Protein AF-A0A842MJJ2-F1 (afdb_monomer_lite)

Foldseek 3Di:
DFADEAADLLLLLLVLVCVVDPLSVVLQVVQAVDKDFLVVQCVVRNPVSNVSQVSCVVVVQWDWDWDQDPVRDITIIIHGPDDYYDYDYDDDPVLNVLSCVNNVDDPVVLVVVLVVVLVVADQVFDFLVVVCVVVVRDPSNSSSSQSNDPQWDDDDRTIHGDD

Structure (mmCIF, N/CA/C/O backbone):
data_AF-A0A842MJJ2-F1
#
_entry.id   AF-A0A842MJJ2-F1
#
loop_
_atom_site.group_PDB
_atom_site.id
_atom_site.type_symbol
_atom_site.label_atom_id
_atom_site.label_alt_id
_atom_site.label_comp_id
_atom_site.label_asym_id
_atom_site.label_entity_id
_atom_site.label_seq_id
_atom_site.pdbx_PDB_ins_code
_atom_site.Cartn_x
_atom_site.Cartn_y
_atom_site.Cartn_z
_atom_site.occupancy
_atom_site.B_iso_or_equiv
_atom_site.auth_seq_id
_atom_site.auth_comp_id
_atom_site.auth_asym_id
_atom_site.auth_atom_id
_atom_site.pdbx_PDB_model_num
ATOM 1 N N . MET A 1 1 ? 20.102 -14.548 1.382 1.00 71.56 1 MET A N 1
ATOM 2 C CA . MET A 1 1 ? 18.650 -14.271 1.407 1.00 71.56 1 MET A CA 1
ATOM 3 C C . MET A 1 1 ? 18.453 -12.933 2.096 1.00 71.56 1 MET A C 1
ATOM 5 O O . MET A 1 1 ? 18.874 -12.799 3.238 1.00 71.56 1 MET A O 1
ATOM 9 N N . GLN A 1 2 ? 17.925 -11.936 1.391 1.00 84.69 2 GLN A N 1
ATOM 10 C CA . GLN A 1 2 ? 17.601 -10.624 1.952 1.00 84.69 2 GLN A CA 1
ATOM 11 C C . GLN A 1 2 ? 16.098 -10.598 2.209 1.00 84.69 2 GLN A C 1
ATOM 13 O O . GLN A 1 2 ? 15.302 -10.695 1.275 1.00 84.69 2 GLN A O 1
ATOM 18 N N . ALA A 1 3 ? 15.718 -10.531 3.485 1.00 91.31 3 ALA A N 1
ATOM 19 C CA . ALA A 1 3 ? 14.329 -10.649 3.898 1.00 91.31 3 ALA A CA 1
ATOM 20 C C . ALA A 1 3 ? 13.772 -9.308 4.372 1.00 91.31 3 ALA A C 1
ATOM 22 O O . ALA A 1 3 ? 14.368 -8.642 5.220 1.00 91.31 3 ALA A O 1
ATOM 23 N N . LYS A 1 4 ? 12.592 -8.948 3.871 1.00 92.50 4 LYS A N 1
ATOM 24 C CA . LYS A 1 4 ? 11.818 -7.845 4.425 1.00 92.50 4 LYS A CA 1
ATOM 25 C C . LYS A 1 4 ? 11.136 -8.307 5.706 1.00 92.50 4 LYS A C 1
ATOM 27 O O . LYS A 1 4 ? 10.340 -9.246 5.677 1.00 92.50 4 LYS A O 1
ATOM 32 N N . LEU A 1 5 ? 11.454 -7.653 6.819 1.00 93.56 5 LEU A N 1
ATOM 33 C CA . LEU A 1 5 ? 10.872 -7.967 8.119 1.00 93.56 5 LEU A CA 1
ATOM 34 C C . LEU A 1 5 ? 9.484 -7.329 8.253 1.00 93.56 5 LEU A C 1
ATOM 36 O O . LEU A 1 5 ? 9.337 -6.122 8.061 1.00 93.56 5 LEU A O 1
ATOM 40 N N . ILE A 1 6 ? 8.486 -8.138 8.600 1.00 94.62 6 ILE A N 1
ATOM 41 C CA . ILE A 1 6 ? 7.110 -7.719 8.864 1.00 94.62 6 ILE A CA 1
ATOM 42 C C . ILE A 1 6 ? 6.774 -8.076 10.310 1.00 94.62 6 ILE A C 1
ATOM 44 O O . ILE A 1 6 ? 6.580 -9.247 10.635 1.00 94.62 6 ILE A O 1
ATOM 48 N N . ASN A 1 7 ? 6.706 -7.053 11.163 1.00 95.06 7 ASN A N 1
ATOM 49 C CA . ASN A 1 7 ? 6.418 -7.206 12.596 1.00 95.06 7 ASN A CA 1
ATOM 50 C C . ASN A 1 7 ? 5.096 -6.550 13.021 1.00 95.06 7 ASN A C 1
ATOM 52 O O . ASN A 1 7 ? 4.626 -6.770 14.135 1.00 95.06 7 ASN A O 1
ATOM 56 N N . ASP A 1 8 ? 4.493 -5.731 12.159 1.00 94.56 8 ASP A N 1
ATOM 57 C CA . ASP A 1 8 ? 3.210 -5.083 12.415 1.00 94.56 8 ASP A CA 1
ATOM 58 C C . ASP A 1 8 ? 2.120 -5.816 11.635 1.00 94.56 8 ASP A C 1
ATOM 60 O O . ASP A 1 8 ? 2.165 -5.897 10.408 1.00 94.56 8 ASP A O 1
ATOM 64 N N . ILE A 1 9 ? 1.105 -6.325 12.339 1.00 96.00 9 ILE A N 1
ATOM 65 C CA . ILE A 1 9 ? 0.003 -7.062 11.712 1.00 96.00 9 ILE A CA 1
ATOM 66 C C . ILE A 1 9 ? -0.706 -6.248 10.619 1.00 96.00 9 ILE A C 1
ATOM 68 O O . ILE A 1 9 ? -1.192 -6.800 9.635 1.00 96.00 9 ILE A O 1
ATOM 72 N N . THR A 1 10 ? -0.719 -4.920 10.744 1.00 96.94 10 THR A N 1
ATOM 73 C CA . THR A 1 10 ? -1.371 -4.033 9.777 1.00 96.94 10 THR A CA 1
ATOM 74 C C . THR A 1 10 ? -0.625 -3.945 8.444 1.00 96.94 10 THR A C 1
ATOM 76 O O . THR A 1 10 ? -1.205 -3.491 7.460 1.00 96.94 10 THR A O 1
ATOM 79 N N . ASP A 1 11 ? 0.625 -4.416 8.358 1.00 95.50 11 ASP A N 1
ATOM 80 C CA . ASP A 1 11 ? 1.356 -4.530 7.087 1.00 95.50 11 ASP A CA 1
ATOM 81 C C . ASP A 1 11 ? 0.741 -5.562 6.137 1.00 95.50 11 ASP A C 1
ATOM 83 O O . ASP A 1 11 ? 0.901 -5.451 4.921 1.00 95.50 11 ASP A O 1
ATOM 87 N N . LEU A 1 12 ? -0.056 -6.503 6.656 1.00 95.12 12 LEU A N 1
ATOM 88 C CA . LEU A 1 12 ? -0.845 -7.402 5.812 1.00 95.12 12 LEU A CA 1
ATOM 89 C C . LEU A 1 12 ? -1.804 -6.634 4.884 1.00 95.12 12 LEU A C 1
ATOM 91 O O . LEU A 1 12 ? -2.149 -7.133 3.813 1.00 95.12 12 LEU A O 1
ATOM 95 N N . ALA A 1 13 ? -2.196 -5.405 5.246 1.00 95.75 13 ALA A N 1
ATOM 96 C CA . ALA A 1 13 ? -3.050 -4.554 4.422 1.00 95.75 13 ALA A CA 1
ATOM 97 C C . ALA A 1 13 ? -2.407 -4.214 3.076 1.00 95.75 13 ALA A C 1
ATOM 99 O O . ALA A 1 13 ? -3.004 -4.481 2.034 1.00 95.75 13 ALA A O 1
ATOM 100 N N . TRP A 1 14 ? -1.183 -3.684 3.075 1.00 93.56 14 TRP A N 1
ATOM 101 C CA . TRP A 1 14 ? -0.494 -3.380 1.823 1.00 93.56 14 TRP A CA 1
ATOM 102 C C . TRP A 1 14 ? 0.051 -4.654 1.165 1.00 93.56 14 TRP A C 1
ATOM 104 O O . TRP A 1 14 ? 0.028 -4.749 -0.060 1.00 93.56 14 TRP A O 1
ATOM 114 N N . LEU A 1 15 ? 0.470 -5.659 1.948 1.00 94.56 15 LEU A N 1
ATOM 115 C CA . LEU A 1 15 ? 0.998 -6.917 1.412 1.00 94.56 15 LEU A CA 1
ATOM 116 C C . LEU A 1 15 ? -0.060 -7.668 0.595 1.00 94.56 15 LEU A C 1
ATOM 118 O O . LEU A 1 15 ? 0.236 -8.150 -0.494 1.00 94.56 15 LEU A O 1
ATOM 122 N N . SER A 1 16 ? -1.311 -7.698 1.066 1.00 92.62 16 SER A N 1
ATOM 123 C CA . SER A 1 16 ? -2.421 -8.292 0.309 1.00 92.62 16 SER A CA 1
ATOM 124 C C . SER A 1 16 ? -2.635 -7.611 -1.047 1.00 92.62 16 SER A C 1
ATOM 126 O O . SER A 1 16 ? -2.907 -8.277 -2.040 1.00 92.62 16 SER A O 1
ATOM 128 N N . LYS A 1 17 ? -2.447 -6.287 -1.111 1.00 92.12 17 LYS A N 1
ATOM 129 C CA . LYS A 1 17 ? -2.591 -5.480 -2.329 1.00 92.12 17 LYS A CA 1
ATOM 130 C C . LYS A 1 17 ? -1.374 -5.541 -3.244 1.00 92.12 17 LYS A C 1
ATOM 132 O O . LYS A 1 17 ? -1.491 -5.152 -4.402 1.00 92.12 17 LYS A O 1
ATOM 137 N N . ALA A 1 18 ? -0.220 -5.984 -2.752 1.00 93.00 18 ALA A N 1
ATOM 138 C CA . ALA A 1 18 ? 0.998 -6.102 -3.546 1.00 93.00 18 ALA A CA 1
ATOM 139 C C . ALA A 1 18 ? 0.893 -7.199 -4.615 1.00 93.00 18 ALA A C 1
ATOM 141 O O . ALA A 1 18 ? 1.565 -7.108 -5.634 1.00 93.00 18 ALA A O 1
ATOM 142 N N . PHE A 1 19 ? 0.034 -8.203 -4.402 1.00 92.19 19 PHE A N 1
ATOM 143 C CA . PHE A 1 19 ? -0.011 -9.419 -5.219 1.00 92.19 19 PHE A CA 1
ATOM 144 C C . PHE A 1 19 ? -1.435 -9.870 -5.591 1.00 92.19 19 PHE A C 1
ATOM 146 O O . PHE A 1 19 ? -1.635 -11.025 -5.964 1.00 92.19 19 PHE A O 1
ATOM 153 N N . ASP A 1 20 ? -2.433 -8.986 -5.492 1.00 92.25 20 ASP A N 1
ATOM 154 C CA . ASP A 1 20 ? -3.845 -9.325 -5.736 1.00 92.25 20 ASP A CA 1
ATOM 155 C C . ASP A 1 20 ? -4.223 -9.447 -7.222 1.00 92.25 20 ASP A C 1
ATOM 157 O O . ASP A 1 20 ? -5.212 -10.106 -7.541 1.00 92.25 20 ASP A O 1
ATOM 161 N N . THR A 1 21 ? -3.437 -8.879 -8.142 1.00 95.44 21 THR A N 1
ATOM 162 C CA . THR A 1 21 ? -3.648 -9.017 -9.592 1.00 95.44 21 THR A CA 1
ATOM 163 C C . THR A 1 21 ? -2.534 -9.823 -10.252 1.00 95.44 21 THR A C 1
ATOM 165 O O . THR A 1 21 ? -1.438 -9.994 -9.714 1.00 95.44 21 THR A O 1
ATOM 168 N N . GLU A 1 22 ? -2.824 -10.403 -11.416 1.00 97.44 22 GLU A N 1
ATOM 169 C CA . GLU A 1 22 ? -1.809 -11.092 -12.223 1.00 97.44 22 GLU A CA 1
ATOM 170 C C . GLU A 1 22 ? -0.726 -10.123 -12.712 1.00 97.44 22 GLU A C 1
ATOM 172 O O . GLU A 1 22 ? 0.459 -10.422 -12.580 1.00 97.44 22 GLU A O 1
ATOM 177 N N . VAL A 1 23 ? -1.120 -8.924 -13.160 1.00 97.88 23 VAL A N 1
ATOM 178 C CA . VAL A 1 23 ? -0.188 -7.865 -13.571 1.00 97.88 23 VAL A CA 1
ATOM 179 C C . VAL A 1 23 ? 0.810 -7.557 -12.461 1.00 97.88 23 VAL A C 1
ATOM 181 O O . VAL A 1 23 ? 2.010 -7.565 -12.708 1.00 97.88 23 VAL A O 1
ATOM 184 N N . LYS A 1 24 ? 0.351 -7.365 -11.220 1.00 96.88 24 LYS A N 1
ATOM 185 C CA . LYS A 1 24 ? 1.255 -7.063 -10.103 1.00 96.88 24 LYS A CA 1
ATOM 186 C C . LYS A 1 24 ? 2.265 -8.168 -9.822 1.00 96.88 24 LYS A C 1
ATOM 188 O O . LYS A 1 24 ? 3.438 -7.885 -9.583 1.00 96.88 24 LYS A O 1
ATOM 193 N N . ARG A 1 25 ? 1.814 -9.424 -9.870 1.00 97.00 25 ARG A N 1
ATOM 194 C CA . ARG A 1 25 ? 2.675 -10.603 -9.697 1.00 97.00 25 ARG A CA 1
ATOM 195 C C . ARG A 1 25 ? 3.726 -10.680 -10.804 1.00 97.00 25 ARG A C 1
ATOM 197 O O . ARG A 1 25 ? 4.899 -10.880 -10.507 1.00 97.00 25 ARG A O 1
ATOM 204 N N . ASN A 1 26 ? 3.328 -10.439 -12.051 1.00 97.94 26 ASN A N 1
ATOM 205 C CA . ASN A 1 26 ? 4.239 -10.450 -13.193 1.00 97.94 26 ASN A CA 1
ATOM 206 C C . ASN A 1 26 ? 5.237 -9.288 -13.145 1.00 97.94 26 ASN A C 1
ATOM 208 O O . ASN A 1 26 ? 6.428 -9.516 -13.315 1.00 97.94 26 ASN A O 1
ATOM 212 N N . VAL A 1 27 ? 4.796 -8.073 -12.810 1.00 97.94 27 VAL A N 1
ATOM 213 C CA . VAL A 1 27 ? 5.687 -6.916 -12.621 1.00 97.94 27 VAL A CA 1
ATOM 214 C C . VAL A 1 27 ? 6.708 -7.184 -11.522 1.00 97.94 27 VAL A C 1
ATOM 216 O O . VAL A 1 27 ? 7.880 -6.876 -11.712 1.00 97.94 27 VAL A O 1
ATOM 219 N N . PHE A 1 28 ? 6.296 -7.778 -10.394 1.00 96.38 28 PHE A N 1
ATOM 220 C CA . PHE A 1 28 ? 7.242 -8.158 -9.345 1.00 96.38 28 PHE A CA 1
ATOM 221 C C . PHE A 1 28 ? 8.270 -9.169 -9.859 1.00 96.38 28 PHE A C 1
ATOM 223 O O . PHE A 1 28 ? 9.454 -8.979 -9.619 1.00 96.38 28 PHE A O 1
ATOM 230 N N . ASN A 1 29 ? 7.846 -10.196 -10.603 1.00 96.69 29 ASN A N 1
ATOM 231 C CA . ASN A 1 29 ? 8.762 -11.183 -11.180 1.00 96.69 29 ASN A CA 1
ATOM 232 C C . ASN A 1 29 ? 9.787 -10.546 -12.133 1.00 96.69 29 ASN A C 1
ATOM 234 O O . ASN A 1 29 ? 10.940 -10.957 -12.140 1.00 96.69 29 ASN A O 1
ATOM 238 N N . GLU A 1 30 ? 9.402 -9.542 -12.919 1.00 97.62 30 GLU A N 1
ATOM 239 C CA . GLU A 1 30 ? 10.328 -8.834 -13.815 1.00 97.62 30 GLU A CA 1
ATOM 240 C C . GLU A 1 30 ? 11.432 -8.129 -13.026 1.00 97.62 30 GLU A C 1
ATOM 242 O O . GLU A 1 30 ? 12.609 -8.423 -13.221 1.00 97.62 30 GLU A O 1
ATOM 247 N N . VAL A 1 31 ? 11.047 -7.263 -12.080 1.00 97.06 31 VAL A N 1
ATOM 248 C CA . VAL A 1 31 ? 12.013 -6.507 -11.262 1.00 97.06 31 VAL A CA 1
ATOM 249 C C . VAL A 1 31 ? 12.760 -7.377 -10.259 1.00 97.06 31 VAL A C 1
ATOM 251 O O . VAL A 1 31 ? 13.779 -6.963 -9.719 1.00 97.06 31 VAL A O 1
ATOM 254 N N . PHE A 1 32 ? 12.244 -8.566 -9.963 1.00 95.69 32 PHE A N 1
ATOM 255 C CA . PHE A 1 32 ? 12.917 -9.551 -9.129 1.00 95.69 32 PHE A CA 1
ATOM 256 C C . PHE A 1 32 ? 14.094 -10.215 -9.846 1.00 95.69 32 PHE A C 1
ATOM 258 O O . PHE A 1 32 ? 15.076 -10.567 -9.198 1.00 95.69 32 PHE A O 1
ATOM 265 N N . ASN A 1 33 ? 13.982 -10.409 -11.161 1.00 95.31 33 ASN A N 1
ATOM 266 C CA . ASN A 1 33 ? 15.014 -11.068 -11.953 1.00 95.31 33 ASN A CA 1
ATOM 267 C C . ASN A 1 33 ? 16.035 -10.072 -12.511 1.00 95.31 33 ASN A C 1
ATOM 269 O O . ASN A 1 33 ? 17.222 -10.387 -12.568 1.00 95.31 33 ASN A O 1
ATOM 273 N N . GLU A 1 34 ? 15.585 -8.893 -12.945 1.00 96.06 34 GLU A N 1
ATOM 274 C CA . GLU A 1 34 ? 16.422 -7.922 -13.649 1.00 96.06 34 GLU A CA 1
ATOM 275 C C . GLU A 1 34 ? 16.018 -6.482 -13.338 1.00 96.06 34 GLU A C 1
ATOM 277 O O . GLU A 1 34 ? 14.900 -6.196 -12.913 1.00 96.06 34 GLU A O 1
ATOM 282 N N . TRP A 1 35 ? 16.939 -5.548 -13.574 1.00 97.25 35 TRP A N 1
ATOM 283 C CA . TRP A 1 35 ? 16.610 -4.128 -13.546 1.00 97.25 35 TRP A CA 1
ATOM 284 C C . TRP A 1 35 ? 15.681 -3.803 -14.715 1.00 97.25 35 TRP A C 1
ATOM 286 O O . TRP A 1 35 ? 15.998 -4.142 -15.852 1.00 97.25 35 TRP A O 1
ATOM 296 N N . LYS A 1 36 ? 14.548 -3.150 -14.436 1.00 97.56 36 LYS A N 1
ATOM 297 C CA . LYS A 1 36 ? 13.598 -2.688 -15.458 1.00 97.56 36 LYS A CA 1
ATOM 298 C C . LYS A 1 36 ? 13.305 -1.207 -15.304 1.00 97.56 36 LYS A C 1
ATOM 300 O O . LYS A 1 36 ? 13.158 -0.705 -14.189 1.00 97.56 36 LYS A O 1
ATOM 305 N N . THR A 1 37 ? 13.178 -0.507 -16.416 1.00 96.62 37 THR A N 1
ATOM 306 C CA . THR A 1 37 ? 12.702 0.875 -16.469 1.00 96.62 37 THR A CA 1
ATOM 307 C C . THR A 1 37 ? 11.187 0.951 -16.277 1.00 96.62 37 THR A C 1
ATOM 309 O O . THR A 1 37 ? 10.453 -0.028 -16.441 1.00 96.62 37 THR A O 1
ATOM 312 N N . MET A 1 38 ? 10.699 2.142 -15.921 1.00 95.69 38 MET A N 1
ATOM 313 C CA . MET A 1 38 ? 9.258 2.397 -15.855 1.00 95.69 38 MET A CA 1
ATOM 314 C C . MET A 1 38 ? 8.595 2.200 -17.223 1.00 95.69 38 MET A C 1
ATOM 316 O O . MET A 1 38 ? 7.490 1.669 -17.300 1.00 95.69 38 MET A O 1
ATOM 320 N N . GLU A 1 39 ? 9.271 2.633 -18.286 1.00 94.94 39 GLU A N 1
ATOM 321 C CA . GLU A 1 39 ? 8.795 2.573 -19.661 1.00 94.94 39 GLU A CA 1
ATOM 322 C C . GLU A 1 39 ? 8.610 1.129 -20.134 1.00 94.94 39 GLU A C 1
ATOM 324 O O . GLU A 1 39 ? 7.544 0.810 -20.646 1.00 94.94 39 GLU A O 1
ATOM 329 N N . GLU A 1 40 ? 9.578 0.239 -19.887 1.00 96.81 40 GLU A N 1
ATOM 330 C CA . GLU A 1 40 ? 9.467 -1.186 -20.250 1.00 96.81 40 GLU A CA 1
ATOM 331 C C . GLU A 1 40 ? 8.277 -1.866 -19.559 1.00 96.81 40 GLU A C 1
ATOM 333 O O . GLU A 1 40 ? 7.542 -2.651 -20.164 1.00 96.81 40 GLU A O 1
ATOM 338 N N . ILE A 1 41 ? 8.058 -1.554 -18.278 1.00 98.00 41 ILE A N 1
ATOM 339 C CA . ILE A 1 41 ? 6.927 -2.098 -17.526 1.00 98.00 41 ILE A CA 1
ATOM 340 C C . ILE A 1 41 ? 5.597 -1.505 -18.010 1.00 98.00 41 ILE A C 1
ATOM 342 O O . ILE A 1 41 ? 4.614 -2.239 -18.118 1.00 98.00 41 ILE A O 1
ATOM 346 N N . GLU A 1 42 ? 5.540 -0.205 -18.311 1.00 97.56 42 GLU A N 1
ATOM 347 C CA . GLU A 1 42 ? 4.340 0.445 -18.855 1.00 97.56 42 GLU A CA 1
ATOM 348 C C . GLU A 1 42 ? 4.011 -0.060 -20.268 1.00 97.56 42 GLU A C 1
ATOM 350 O O . GLU A 1 42 ? 2.840 -0.264 -20.575 1.00 97.56 42 GLU A O 1
ATOM 355 N N . GLU A 1 43 ? 5.013 -0.332 -21.103 1.00 97.75 43 GLU A N 1
ATOM 356 C CA . GLU A 1 43 ? 4.828 -0.901 -22.440 1.00 97.75 43 GLU A CA 1
ATOM 357 C C . GLU A 1 43 ? 4.246 -2.320 -22.374 1.00 97.75 43 GLU A C 1
ATOM 359 O O . GLU A 1 43 ? 3.302 -2.641 -23.096 1.00 97.75 43 GLU A O 1
ATOM 364 N N . LYS A 1 44 ? 4.750 -3.160 -21.460 1.00 98.06 44 LYS A N 1
ATOM 365 C CA . LYS A 1 44 ? 4.324 -4.563 -21.343 1.00 98.06 44 LYS A CA 1
ATOM 366 C C . LYS A 1 44 ? 3.017 -4.759 -20.570 1.00 98.06 44 LYS A C 1
ATOM 368 O O . LYS A 1 44 ? 2.230 -5.642 -20.907 1.00 98.06 44 LYS A O 1
ATOM 373 N N . TYR A 1 45 ? 2.787 -3.969 -19.523 1.00 98.00 45 TYR A N 1
ATOM 374 C CA . TYR A 1 45 ? 1.687 -4.168 -18.568 1.00 98.00 45 TYR A CA 1
ATOM 375 C C . TYR A 1 45 ? 0.734 -2.967 -18.467 1.00 98.00 45 TYR A C 1
ATOM 377 O O . TYR A 1 45 ? -0.168 -2.941 -17.623 1.00 98.00 45 TYR A O 1
ATOM 385 N N . GLY A 1 46 ? 0.922 -1.953 -19.311 1.00 97.50 46 GLY A N 1
ATOM 386 C CA . GLY A 1 46 ? 0.099 -0.753 -19.346 1.00 97.50 46 GLY A CA 1
ATOM 387 C C . GLY A 1 46 ? 0.192 0.093 -18.075 1.00 97.50 46 GLY A C 1
ATOM 388 O O . GLY A 1 46 ? 1.104 -0.017 -17.247 1.00 97.50 46 GLY A O 1
ATOM 389 N N . LYS A 1 47 ? -0.826 0.941 -17.889 1.00 96.81 47 LYS A N 1
ATOM 390 C CA . LYS A 1 47 ? -0.930 1.857 -16.743 1.00 96.81 47 LYS A CA 1
ATOM 391 C C . LYS A 1 47 ? -0.885 1.132 -15.392 1.00 96.81 47 LYS A C 1
ATOM 393 O O . LYS A 1 47 ? -0.319 1.662 -14.437 1.00 96.81 47 LYS A O 1
ATOM 398 N N . GLU A 1 48 ? -1.459 -0.069 -15.300 1.00 96.25 48 GLU A N 1
ATOM 399 C CA . GLU A 1 48 ? -1.435 -0.861 -14.064 1.00 96.25 48 GLU A CA 1
ATOM 400 C C . GLU A 1 48 ? -0.005 -1.265 -13.680 1.00 96.25 48 GLU A C 1
ATOM 402 O O . GLU A 1 48 ? 0.355 -1.182 -12.503 1.00 96.25 48 GLU A O 1
ATOM 407 N N . GLY A 1 49 ? 0.836 -1.627 -14.653 1.00 97.38 49 GLY A N 1
ATOM 408 C CA . GLY A 1 49 ? 2.241 -1.943 -14.398 1.00 97.38 49 GLY A CA 1
ATOM 409 C C . GLY A 1 49 ? 3.007 -0.765 -13.803 1.00 97.38 49 GLY A C 1
ATOM 410 O O . GLY A 1 49 ? 3.671 -0.889 -12.773 1.00 97.38 49 GLY A O 1
ATOM 411 N N . LYS A 1 50 ? 2.823 0.421 -14.385 1.00 96.12 50 LYS A N 1
ATOM 412 C CA . LYS A 1 50 ? 3.397 1.671 -13.871 1.00 96.12 50 LYS A CA 1
ATOM 413 C C . LYS A 1 50 ? 2.944 2.006 -12.457 1.00 96.12 50 LYS A C 1
ATOM 415 O O . LYS A 1 50 ? 3.754 2.371 -11.604 1.00 96.12 50 LYS A O 1
ATOM 420 N N . GLU A 1 51 ? 1.645 1.893 -12.188 1.00 94.69 51 GLU A N 1
ATOM 421 C CA . GLU A 1 51 ? 1.113 2.098 -10.839 1.00 94.69 51 GLU A CA 1
ATOM 422 C C . GLU A 1 51 ? 1.660 1.071 -9.841 1.00 94.69 51 GLU A C 1
ATOM 424 O O . GLU A 1 51 ? 1.878 1.405 -8.676 1.00 94.69 51 GLU A O 1
ATOM 429 N N . THR A 1 52 ? 1.919 -0.155 -10.298 1.00 96.00 52 THR A N 1
ATOM 430 C CA . THR A 1 52 ? 2.514 -1.219 -9.486 1.00 96.00 52 THR A CA 1
ATOM 431 C C . THR A 1 52 ? 3.947 -0.886 -9.083 1.00 96.00 52 THR A C 1
ATOM 433 O O . THR A 1 52 ? 4.266 -0.980 -7.899 1.00 96.00 52 THR A O 1
ATOM 436 N N . LEU A 1 53 ? 4.797 -0.425 -10.008 1.00 95.69 53 LEU A N 1
ATOM 437 C CA . LEU A 1 53 ? 6.164 -0.007 -9.667 1.00 95.69 53 LEU A CA 1
ATOM 438 C C . LEU A 1 53 ? 6.183 1.139 -8.657 1.00 95.69 53 LEU A C 1
ATOM 440 O O . LEU A 1 53 ? 6.909 1.075 -7.666 1.00 95.69 53 LEU A O 1
ATOM 444 N N . LYS A 1 54 ? 5.340 2.160 -8.859 1.00 93.50 54 LYS A N 1
ATOM 445 C CA . LYS A 1 54 ? 5.197 3.263 -7.895 1.00 93.50 54 LYS A CA 1
ATOM 446 C C . LYS A 1 54 ? 4.773 2.759 -6.517 1.00 93.50 54 LYS A C 1
ATOM 448 O O . LYS A 1 54 ? 5.274 3.234 -5.500 1.00 93.50 54 LYS A O 1
ATOM 453 N N . PHE A 1 55 ? 3.858 1.790 -6.476 1.00 93.25 55 PHE A N 1
ATOM 454 C CA . PHE A 1 55 ? 3.434 1.170 -5.229 1.00 93.25 55 PHE A CA 1
ATOM 455 C C . PHE A 1 55 ? 4.579 0.402 -4.559 1.00 93.25 55 PHE A C 1
ATOM 457 O O . PHE A 1 55 ? 4.829 0.622 -3.376 1.00 93.25 55 PHE A O 1
ATOM 464 N N . PHE A 1 56 ? 5.314 -0.437 -5.295 1.00 95.06 56 PHE A N 1
ATOM 465 C CA . PHE A 1 56 ? 6.470 -1.157 -4.761 1.00 95.06 56 PHE A CA 1
ATOM 466 C C . PHE A 1 56 ? 7.566 -0.219 -4.256 1.00 95.06 56 PHE A C 1
ATOM 468 O O . PHE A 1 56 ? 8.176 -0.509 -3.227 1.00 95.06 56 PHE A O 1
ATOM 475 N N . GLU A 1 57 ? 7.795 0.913 -4.921 1.00 93.31 57 GLU A N 1
ATOM 476 C CA . GLU A 1 57 ? 8.715 1.946 -4.443 1.00 93.31 57 GLU A CA 1
ATOM 477 C C . GLU A 1 57 ? 8.218 2.542 -3.113 1.00 93.31 57 GLU A C 1
ATOM 479 O O . GLU A 1 57 ? 8.952 2.532 -2.122 1.00 93.31 57 GLU A O 1
ATOM 484 N N . LYS A 1 58 ? 6.939 2.955 -3.044 1.00 88.56 58 LYS A N 1
ATOM 485 C CA . LYS A 1 58 ? 6.297 3.490 -1.823 1.00 88.56 58 LYS A CA 1
ATOM 486 C C . LYS A 1 58 ? 6.444 2.532 -0.644 1.00 88.56 58 LYS A C 1
ATOM 488 O O . LYS A 1 58 ? 6.812 2.945 0.455 1.00 88.56 58 LYS A O 1
ATOM 493 N N . VAL A 1 59 ? 6.176 1.244 -0.861 1.00 89.94 59 VAL A N 1
ATOM 494 C CA . VAL A 1 59 ? 6.278 0.228 0.192 1.00 89.94 59 VAL A CA 1
ATOM 495 C C . VAL A 1 59 ? 7.688 -0.331 0.346 1.00 89.94 59 VAL A C 1
ATOM 497 O O . VAL A 1 59 ? 7.840 -1.313 1.058 1.00 89.94 59 VAL A O 1
ATOM 500 N N . LYS A 1 60 ? 8.730 0.252 -0.264 1.00 91.62 60 LYS A N 1
ATOM 501 C CA . LYS A 1 60 ? 10.133 -0.205 -0.177 1.00 91.62 60 LYS A CA 1
ATOM 502 C C . LYS A 1 60 ? 10.295 -1.699 -0.476 1.00 91.62 60 LYS A C 1
ATOM 504 O O . LYS A 1 60 ? 10.839 -2.442 0.343 1.00 91.62 60 LYS A O 1
ATOM 509 N N . MET A 1 61 ? 9.725 -2.158 -1.583 1.00 93.75 61 MET A N 1
ATOM 510 C CA . MET A 1 61 ? 9.936 -3.498 -2.142 1.00 93.75 61 MET A CA 1
ATOM 511 C C . MET A 1 61 ? 10.958 -3.493 -3.276 1.00 93.75 61 MET A C 1
ATOM 513 O O . MET A 1 61 ? 11.630 -4.501 -3.476 1.00 93.75 61 MET A O 1
ATOM 517 N N . VAL A 1 62 ? 11.099 -2.363 -3.970 1.00 96.00 62 VAL A N 1
ATOM 518 C CA . VAL A 1 62 ? 12.078 -2.168 -5.043 1.00 96.00 62 VAL A CA 1
ATOM 519 C C . VAL A 1 62 ? 13.035 -1.037 -4.709 1.00 96.00 62 VAL A C 1
ATOM 521 O O . VAL A 1 62 ? 12.632 -0.036 -4.112 1.00 96.00 62 VAL A O 1
ATOM 524 N N . GLU A 1 63 ? 14.288 -1.215 -5.097 1.00 95.00 63 GLU A N 1
ATOM 525 C CA . GLU A 1 63 ? 15.308 -0.182 -5.150 1.00 95.00 63 GLU A CA 1
ATOM 526 C C . GLU A 1 63 ? 15.298 0.516 -6.501 1.00 95.00 63 GLU A C 1
ATOM 528 O O . GLU A 1 63 ? 14.738 0.001 -7.471 1.00 95.00 63 GLU A O 1
ATOM 533 N N . THR A 1 64 ? 15.905 1.702 -6.558 1.00 95.69 64 THR A N 1
ATOM 534 C CA . THR A 1 64 ? 15.912 2.503 -7.779 1.00 95.69 64 THR A CA 1
ATOM 535 C C . THR A 1 64 ? 17.271 3.111 -8.052 1.00 95.69 64 THR A C 1
ATOM 537 O O . THR A 1 64 ? 17.919 3.602 -7.125 1.00 95.69 64 THR A O 1
ATOM 540 N N . ARG A 1 65 ? 17.652 3.176 -9.326 1.00 95.12 65 ARG A N 1
ATOM 541 C CA . ARG A 1 65 ? 18.851 3.884 -9.789 1.00 95.12 65 ARG A CA 1
ATOM 542 C C . ARG A 1 65 ? 18.544 4.702 -11.036 1.00 95.12 65 ARG A C 1
ATOM 544 O O . ARG A 1 65 ? 17.624 4.378 -11.784 1.00 95.12 65 ARG A O 1
ATOM 551 N N . TRP A 1 66 ? 19.324 5.753 -11.255 1.00 94.50 66 TRP A N 1
ATOM 552 C CA . TRP A 1 66 ? 19.290 6.515 -12.500 1.00 94.50 66 TRP A CA 1
ATOM 553 C C . TRP A 1 66 ? 20.327 5.954 -13.466 1.00 94.50 66 TRP A C 1
ATOM 555 O O . TRP A 1 66 ? 21.479 5.753 -13.083 1.00 94.50 66 TRP A O 1
ATOM 565 N N . ILE A 1 67 ? 19.922 5.733 -14.710 1.00 93.00 67 ILE A N 1
ATOM 566 C CA . ILE A 1 67 ? 20.804 5.356 -15.812 1.00 93.00 67 ILE A CA 1
ATOM 567 C C . ILE A 1 67 ? 20.780 6.441 -16.886 1.00 93.00 67 ILE A C 1
ATOM 569 O O . ILE A 1 67 ? 19.786 7.156 -17.027 1.00 93.00 67 ILE A O 1
ATOM 573 N N . MET A 1 68 ? 21.868 6.554 -17.648 1.00 90.75 68 MET A N 1
ATOM 574 C CA . MET A 1 68 ? 21.961 7.416 -18.827 1.00 90.75 68 MET A CA 1
ATOM 575 C C . MET A 1 68 ? 22.138 6.532 -20.069 1.00 90.75 68 MET A C 1
ATOM 577 O O . MET A 1 68 ? 23.259 6.114 -20.354 1.00 90.75 68 MET A O 1
ATOM 581 N N . PRO A 1 69 ? 21.051 6.187 -20.770 1.00 80.94 69 PRO A N 1
ATOM 582 C CA . PRO A 1 69 ? 21.098 5.359 -21.971 1.00 80.94 69 PRO A CA 1
ATOM 583 C C . PRO A 1 69 ? 21.677 6.140 -23.158 1.00 80.94 69 PRO A C 1
ATOM 585 O O . PRO A 1 69 ? 21.833 7.360 -23.094 1.00 80.94 69 PRO A O 1
ATOM 588 N N . GLU A 1 70 ? 21.978 5.442 -24.255 1.00 83.31 70 GLU A N 1
ATOM 589 C CA . GLU A 1 70 ? 22.637 6.026 -25.438 1.00 83.31 70 GLU A CA 1
ATOM 590 C C . GLU A 1 70 ? 21.855 7.183 -26.081 1.00 83.31 70 GLU A C 1
ATOM 592 O O . GLU A 1 70 ? 22.446 8.067 -26.696 1.00 83.31 70 GLU A O 1
ATOM 597 N N . ASP A 1 71 ? 20.534 7.228 -25.892 1.00 87.44 71 ASP A N 1
ATOM 598 C CA . ASP A 1 71 ? 19.679 8.319 -26.367 1.00 87.44 71 ASP A CA 1
ATOM 599 C C . ASP A 1 71 ? 19.749 9.593 -25.500 1.00 87.44 71 ASP A C 1
ATOM 601 O O . ASP A 1 71 ? 19.029 10.562 -25.756 1.00 87.44 71 ASP A O 1
ATOM 605 N N . GLY A 1 72 ? 20.600 9.603 -24.468 1.00 85.44 72 GLY A N 1
ATOM 606 C CA . GLY A 1 72 ? 20.890 10.760 -23.622 1.00 85.44 72 GLY A CA 1
ATOM 607 C C . GLY A 1 72 ? 19.763 11.155 -22.665 1.00 85.44 72 GLY A C 1
ATOM 608 O O . GLY A 1 72 ? 19.843 12.208 -22.031 1.00 85.44 72 GLY A O 1
ATOM 609 N N . LYS A 1 73 ? 18.702 10.346 -22.548 1.00 88.06 73 LYS A N 1
ATOM 610 C CA . LYS A 1 73 ? 17.576 10.617 -21.645 1.00 88.06 73 LYS A CA 1
ATOM 611 C C . LYS A 1 73 ? 17.714 9.802 -20.373 1.00 88.06 73 LYS A C 1
ATOM 613 O O . LYS A 1 73 ? 17.529 8.591 -20.395 1.00 88.06 73 LYS A O 1
ATOM 618 N N . ALA A 1 74 ? 17.986 10.473 -19.255 1.00 90.50 74 ALA A N 1
ATOM 619 C CA . ALA A 1 74 ? 18.076 9.809 -17.962 1.00 90.50 74 ALA A CA 1
ATOM 620 C C . ALA A 1 74 ? 16.783 9.035 -17.652 1.00 90.50 74 ALA A C 1
ATOM 622 O O . ALA A 1 74 ? 15.695 9.615 -17.630 1.00 90.50 74 ALA A O 1
ATOM 623 N N . ARG A 1 75 ? 16.914 7.730 -17.400 1.00 92.75 75 ARG A N 1
ATOM 624 C CA . ARG A 1 75 ? 15.803 6.842 -17.037 1.00 92.75 75 ARG A CA 1
ATOM 625 C C . ARG A 1 75 ? 16.002 6.298 -15.635 1.00 92.75 75 ARG A C 1
ATOM 627 O O . ARG A 1 75 ? 17.131 6.117 -15.179 1.00 92.75 75 ARG A O 1
ATOM 634 N N . LYS A 1 76 ? 14.890 6.043 -14.954 1.00 94.94 76 LYS A N 1
ATOM 635 C CA . LYS A 1 76 ? 14.880 5.416 -13.636 1.00 94.94 76 LYS A CA 1
ATOM 636 C C . LYS A 1 76 ? 14.604 3.925 -13.797 1.00 94.94 76 LYS A C 1
ATOM 638 O O . LYS A 1 76 ? 13.594 3.552 -14.389 1.00 94.94 76 LYS A O 1
ATOM 643 N N . GLU A 1 77 ? 15.492 3.099 -13.263 1.00 96.19 77 GLU A N 1
ATOM 644 C CA . GLU A 1 77 ? 15.333 1.645 -13.214 1.00 96.19 77 GLU A CA 1
ATOM 645 C C . GLU A 1 77 ? 14.961 1.168 -11.814 1.00 96.19 77 GLU A C 1
ATOM 647 O O . GLU A 1 77 ? 15.269 1.829 -10.818 1.00 96.19 77 GLU A O 1
ATOM 652 N N . TYR A 1 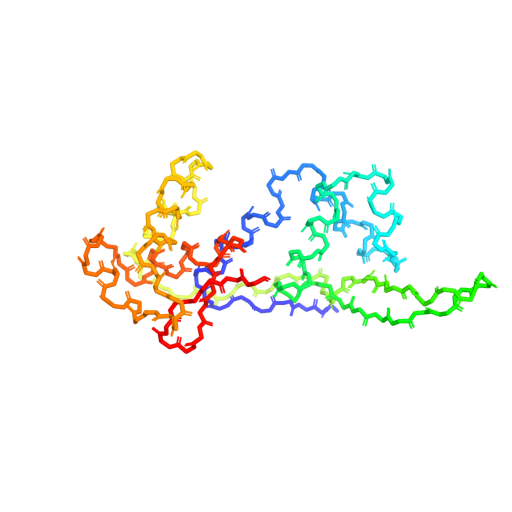78 ? 14.335 -0.005 -11.767 1.00 97.81 78 TYR A N 1
ATOM 653 C CA . TYR A 1 78 ? 13.768 -0.649 -10.594 1.00 97.81 78 TYR A CA 1
ATOM 654 C C . TYR A 1 78 ? 14.254 -2.095 -10.490 1.00 97.81 78 TYR A C 1
ATOM 656 O O . TYR A 1 78 ? 14.268 -2.809 -11.491 1.00 97.81 78 TYR A O 1
ATOM 664 N N . HIS A 1 79 ? 14.591 -2.536 -9.279 1.00 97.31 79 HIS A N 1
ATOM 665 C CA . HIS A 1 79 ? 14.942 -3.927 -8.978 1.00 97.31 79 HIS A CA 1
ATOM 666 C C . HIS A 1 79 ? 14.454 -4.309 -7.577 1.00 97.31 79 HIS A C 1
ATOM 668 O O . HIS A 1 79 ? 14.349 -3.446 -6.709 1.00 97.31 79 HIS A O 1
ATOM 674 N N . ALA A 1 80 ? 14.108 -5.568 -7.318 1.00 96.12 80 ALA A N 1
ATOM 675 C CA . ALA A 1 80 ? 13.620 -5.985 -6.006 1.00 96.12 80 ALA A CA 1
ATOM 676 C C . ALA A 1 80 ? 14.729 -5.898 -4.939 1.00 96.12 80 ALA A C 1
ATOM 678 O O . ALA A 1 80 ? 15.808 -6.461 -5.098 1.00 96.1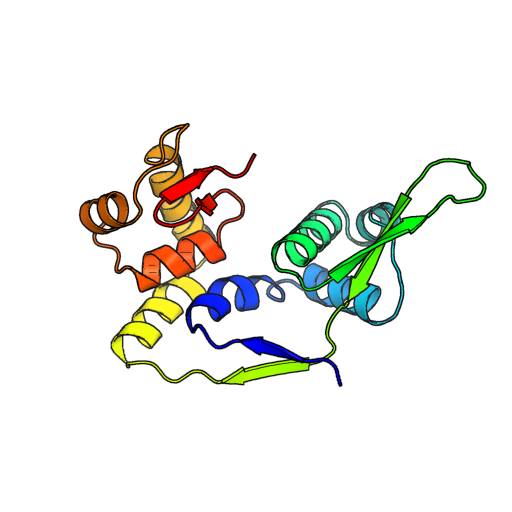2 80 ALA A O 1
ATOM 679 N N . PHE A 1 81 ? 14.431 -5.250 -3.806 1.00 90.88 81 PHE A N 1
ATOM 680 C CA . PHE A 1 81 ? 15.329 -5.206 -2.640 1.00 90.88 81 PHE A CA 1
ATOM 681 C C . PHE A 1 81 ? 15.442 -6.557 -1.930 1.00 90.88 81 PHE A C 1
ATOM 683 O O . PHE A 1 81 ? 16.438 -6.849 -1.276 1.00 90.88 81 PHE A O 1
ATOM 690 N N . TYR A 1 82 ? 14.355 -7.327 -1.932 1.00 89.88 82 TYR A N 1
ATOM 691 C CA . TYR A 1 82 ? 14.185 -8.473 -1.049 1.00 89.88 82 TYR A CA 1
ATOM 692 C C . TYR A 1 82 ? 13.752 -9.691 -1.846 1.00 89.88 82 TYR A C 1
ATOM 694 O O . TYR A 1 82 ? 12.938 -9.589 -2.762 1.00 89.88 82 TYR A O 1
ATOM 702 N N . ASN A 1 83 ? 14.245 -10.854 -1.426 1.00 87.31 83 ASN A N 1
ATOM 703 C CA . ASN A 1 83 ? 13.863 -12.145 -1.988 1.00 87.31 83 ASN A CA 1
ATOM 704 C C . ASN A 1 83 ? 13.146 -13.075 -1.017 1.00 87.31 83 ASN A C 1
ATOM 706 O O . ASN A 1 83 ? 12.848 -14.218 -1.352 1.00 87.31 83 ASN A O 1
ATOM 710 N N . ALA A 1 84 ? 12.839 -12.572 0.172 1.00 91.12 84 ALA A N 1
ATOM 711 C CA . ALA A 1 84 ? 11.994 -13.245 1.135 1.00 91.12 84 ALA A CA 1
ATOM 712 C C . ALA A 1 84 ? 11.232 -12.224 1.986 1.00 91.12 84 ALA A C 1
ATOM 714 O O . ALA A 1 84 ? 11.641 -11.069 2.135 1.00 91.12 84 ALA A O 1
ATOM 715 N N . PHE A 1 85 ? 10.152 -12.684 2.606 1.00 91.94 85 PHE A N 1
ATOM 716 C CA . PHE A 1 85 ? 9.523 -12.009 3.733 1.00 91.94 85 PHE A CA 1
ATOM 717 C C . PHE A 1 85 ? 9.798 -12.812 4.997 1.00 91.94 85 PHE A C 1
ATOM 719 O O . PHE A 1 85 ? 9.596 -14.024 5.019 1.00 91.94 85 PHE A O 1
ATOM 726 N N . HIS A 1 86 ? 10.234 -12.136 6.055 1.00 94.62 86 HIS A N 1
ATOM 727 C CA . HIS A 1 86 ? 10.254 -12.708 7.394 1.00 94.62 86 HIS A CA 1
ATOM 728 C C . HIS A 1 86 ? 9.109 -12.073 8.175 1.00 94.62 86 HIS A C 1
ATOM 730 O O . HIS A 1 86 ? 9.164 -10.890 8.504 1.00 94.62 86 HIS A O 1
ATOM 736 N N . ILE A 1 87 ? 8.050 -12.842 8.419 1.00 94.62 87 ILE A N 1
ATOM 737 C CA . ILE A 1 87 ? 6.865 -12.365 9.133 1.00 94.62 87 ILE A CA 1
ATOM 738 C C . ILE A 1 87 ? 6.914 -12.922 10.554 1.00 94.62 87 ILE A C 1
ATOM 740 O O . ILE A 1 87 ? 6.815 -14.133 10.742 1.00 94.62 87 ILE A O 1
ATOM 744 N N . ASN A 1 88 ? 7.066 -12.041 11.541 1.00 95.25 88 ASN A N 1
ATOM 745 C CA . ASN A 1 88 ? 7.073 -12.392 12.957 1.00 95.25 88 ASN A CA 1
ATOM 746 C C . ASN A 1 88 ? 6.136 -11.451 13.719 1.00 95.25 88 ASN A C 1
ATOM 748 O O . ASN A 1 88 ? 6.502 -10.331 14.068 1.00 95.25 88 ASN A O 1
ATOM 752 N N . VAL A 1 89 ? 4.906 -11.904 13.952 1.00 95.00 89 VAL A N 1
ATOM 753 C CA . VAL A 1 89 ? 3.846 -11.079 14.532 1.00 95.00 89 VAL A CA 1
ATOM 754 C C . VAL A 1 89 ? 3.213 -11.805 15.711 1.00 95.00 89 VAL A C 1
ATOM 756 O O . VAL A 1 89 ? 2.666 -12.894 15.559 1.00 95.00 89 VAL A O 1
ATOM 759 N N . MET A 1 90 ? 3.225 -11.160 16.876 1.00 95.25 90 MET A N 1
ATOM 760 C CA . MET A 1 90 ? 2.447 -11.553 18.050 1.00 95.25 90 MET A CA 1
ATOM 761 C C . MET A 1 90 ? 1.418 -10.455 18.323 1.00 95.25 90 MET A C 1
ATOM 763 O O . MET A 1 90 ? 1.777 -9.292 18.488 1.00 95.25 90 MET A O 1
ATOM 767 N N . THR A 1 91 ? 0.130 -10.797 18.321 1.00 95.62 91 THR A N 1
ATOM 768 C CA . THR A 1 91 ? -0.958 -9.819 18.460 1.00 95.62 91 THR A CA 1
ATOM 769 C C . THR A 1 91 ? -2.200 -10.453 19.087 1.00 95.62 91 THR A C 1
ATOM 771 O O . THR A 1 91 ? -2.301 -11.676 19.169 1.00 95.62 91 THR A O 1
ATOM 774 N N . SER A 1 92 ? -3.146 -9.631 19.542 1.00 97.31 92 SER A N 1
ATOM 775 C CA . SER A 1 92 ? -4.408 -10.100 20.122 1.00 97.31 92 SER A CA 1
ATOM 776 C C . SER A 1 92 ? -5.393 -10.600 19.056 1.00 97.31 92 SER A C 1
ATOM 778 O O . SER A 1 92 ? -5.321 -10.221 17.882 1.00 97.31 92 SER A O 1
ATOM 780 N N . ILE A 1 93 ? -6.375 -11.402 19.486 1.00 97.12 93 ILE A N 1
ATOM 781 C CA . ILE A 1 93 ? -7.490 -11.851 18.631 1.00 97.12 93 ILE A CA 1
ATOM 782 C C . ILE A 1 93 ? -8.324 -10.655 18.124 1.00 97.12 93 ILE A C 1
ATOM 784 O O . ILE A 1 93 ? -8.849 -10.664 17.012 1.00 97.12 93 ILE A O 1
ATOM 788 N N . GLU A 1 94 ? -8.426 -9.588 18.911 1.00 97.50 94 GLU A N 1
ATOM 789 C CA . GLU A 1 94 ? -9.135 -8.374 18.501 1.00 97.50 94 GLU A CA 1
ATOM 790 C C . GLU A 1 94 ? -8.413 -7.660 17.357 1.00 97.50 94 GLU A C 1
ATOM 792 O O . GLU A 1 94 ? -9.034 -7.339 16.345 1.00 97.50 94 GLU A O 1
ATOM 797 N N . ASN A 1 95 ? -7.091 -7.500 17.461 1.00 97.69 95 ASN A N 1
ATOM 798 C CA . ASN A 1 95 ? -6.291 -6.865 16.419 1.00 97.69 95 ASN A CA 1
ATOM 799 C C . ASN A 1 95 ? -6.305 -7.675 15.118 1.00 97.69 95 ASN A C 1
ATOM 801 O O . ASN A 1 95 ? -6.432 -7.091 14.047 1.00 97.69 95 ASN A O 1
ATOM 805 N N . ILE A 1 96 ? -6.195 -9.009 15.185 1.00 96.88 96 ILE A N 1
ATOM 806 C CA . ILE A 1 96 ? -6.225 -9.847 13.975 1.00 96.88 96 ILE A CA 1
ATOM 807 C C . ILE A 1 96 ? -7.600 -9.795 13.290 1.00 96.88 96 ILE A C 1
ATOM 809 O O . ILE A 1 96 ? -7.665 -9.680 12.066 1.00 96.88 96 ILE A O 1
ATOM 813 N N . LYS A 1 97 ? -8.696 -9.792 14.067 1.00 97.81 97 LYS A N 1
ATOM 814 C CA . LYS A 1 97 ? -10.066 -9.604 13.563 1.00 97.81 97 LYS A CA 1
ATOM 815 C C . LYS A 1 97 ? -10.197 -8.258 12.849 1.00 97.81 97 LYS A C 1
ATOM 817 O O . LYS A 1 97 ? -10.680 -8.202 11.719 1.00 97.81 97 LYS A O 1
ATOM 822 N N . ASP A 1 98 ? -9.732 -7.188 13.482 1.00 98.25 98 ASP A N 1
ATOM 823 C CA . ASP A 1 98 ? -9.785 -5.835 12.935 1.00 98.25 98 ASP A CA 1
ATOM 824 C C . ASP A 1 98 ? -8.943 -5.698 11.663 1.00 98.25 98 ASP A C 1
ATOM 826 O O . ASP A 1 98 ? -9.417 -5.142 10.671 1.00 98.25 98 ASP A O 1
ATOM 830 N N . THR A 1 99 ? -7.736 -6.266 11.639 1.00 98.19 99 THR A N 1
ATOM 831 C CA . THR A 1 99 ? -6.898 -6.300 10.437 1.00 98.19 99 THR A CA 1
ATOM 832 C C . THR A 1 99 ? -7.595 -7.027 9.294 1.00 98.19 99 THR A C 1
ATOM 834 O O . THR A 1 99 ? -7.741 -6.454 8.213 1.00 98.19 99 THR A O 1
ATOM 837 N N . PHE A 1 100 ? -8.081 -8.253 9.509 1.00 97.44 100 PHE A N 1
ATOM 838 C CA . PHE A 1 100 ? -8.734 -9.006 8.438 1.00 97.44 100 PHE A CA 1
ATOM 839 C C . PHE A 1 100 ? -10.060 -8.393 7.986 1.00 97.44 100 PHE A C 1
ATOM 841 O O . PHE A 1 100 ? -10.386 -8.507 6.804 1.00 97.44 100 PHE A O 1
ATOM 848 N N . SER A 1 101 ? -10.760 -7.658 8.860 1.00 97.56 101 SER A N 1
ATOM 849 C CA . SER A 1 101 ? -11.953 -6.891 8.475 1.00 97.56 101 SER A CA 1
ATOM 850 C C . SER A 1 101 ? -11.672 -5.867 7.369 1.00 97.56 101 SER A C 1
ATOM 852 O O . SER A 1 101 ? -12.571 -5.562 6.589 1.00 97.56 101 SER A O 1
ATOM 854 N N . ILE A 1 102 ? -10.430 -5.373 7.275 1.00 98.00 102 ILE A N 1
ATOM 855 C CA . ILE A 1 102 ? -9.982 -4.439 6.237 1.00 98.00 102 ILE A CA 1
ATOM 856 C C . ILE A 1 102 ? -9.239 -5.157 5.111 1.00 98.00 102 ILE A C 1
ATOM 858 O O . ILE A 1 102 ? -9.478 -4.846 3.950 1.00 98.00 102 ILE A O 1
ATOM 862 N N . VAL A 1 103 ? -8.348 -6.106 5.409 1.00 96.44 103 VAL A N 1
ATOM 863 C CA . VAL A 1 103 ? -7.540 -6.818 4.395 1.00 96.44 103 VAL A CA 1
ATOM 864 C C . VAL A 1 103 ? -8.426 -7.569 3.401 1.00 96.44 103 VAL A C 1
ATOM 866 O O . VAL A 1 103 ? -8.215 -7.474 2.196 1.00 96.44 103 VAL A O 1
ATOM 869 N N . LEU A 1 104 ? -9.442 -8.275 3.902 1.00 95.44 104 LEU A N 1
ATOM 870 C CA . LEU A 1 104 ? -10.333 -9.110 3.091 1.00 95.44 104 LEU A CA 1
ATOM 871 C C . LEU A 1 104 ? -11.542 -8.339 2.540 1.00 95.44 104 LEU A C 1
ATOM 873 O O . LEU A 1 104 ? -12.391 -8.919 1.869 1.00 95.44 104 LEU A O 1
ATOM 877 N N . MET A 1 105 ? -11.644 -7.038 2.830 1.00 95.88 105 MET A N 1
ATOM 878 C CA . MET A 1 105 ? -12.744 -6.202 2.358 1.00 95.88 105 MET A CA 1
ATOM 879 C C . MET A 1 105 ? -12.676 -6.018 0.843 1.00 95.88 105 MET A C 1
ATOM 881 O O . MET A 1 105 ? -11.609 -5.721 0.296 1.00 95.88 105 MET A O 1
ATOM 885 N N . ASP A 1 106 ? -13.822 -6.110 0.174 1.00 94.25 106 ASP A N 1
ATOM 886 C CA . ASP A 1 106 ? -13.931 -5.852 -1.255 1.00 94.25 106 ASP A CA 1
ATOM 887 C C . ASP A 1 106 ? -13.519 -4.411 -1.612 1.00 94.25 106 ASP A C 1
ATOM 889 O O . ASP A 1 106 ? -13.653 -3.472 -0.823 1.00 94.25 106 ASP A O 1
ATOM 893 N N . ASP A 1 107 ? -12.989 -4.223 -2.820 1.00 92.38 107 ASP A N 1
ATOM 894 C CA . ASP A 1 107 ? -12.448 -2.926 -3.236 1.00 92.38 107 ASP A CA 1
ATOM 895 C C . ASP A 1 107 ? -13.518 -1.837 -3.401 1.00 92.38 107 ASP A C 1
ATOM 897 O O . ASP A 1 107 ? -13.169 -0.655 -3.401 1.00 92.38 107 ASP A O 1
ATOM 901 N N . LYS A 1 108 ? -14.799 -2.188 -3.578 1.00 95.50 108 LYS A N 1
ATOM 902 C CA . LYS A 1 108 ? -15.874 -1.196 -3.708 1.00 95.50 108 LYS A CA 1
ATOM 903 C C . LYS A 1 108 ? -16.180 -0.590 -2.342 1.00 95.50 108 LYS A C 1
ATOM 905 O O . LYS A 1 108 ? -16.073 0.623 -2.178 1.00 95.50 108 LYS A O 1
ATOM 910 N N . LYS A 1 109 ? -16.453 -1.43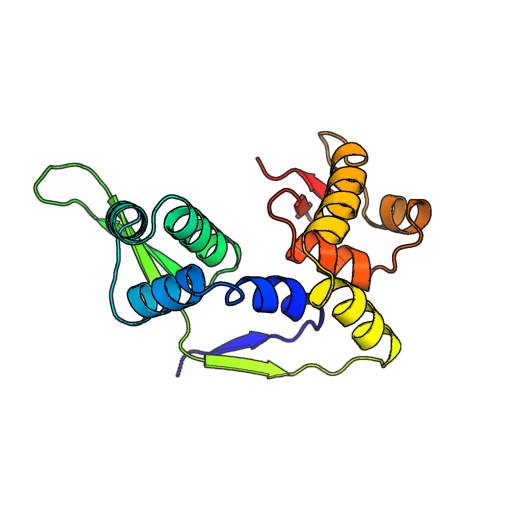5 -1.350 1.00 96.31 109 LYS A N 1
ATOM 911 C CA . LYS A 1 109 ? -16.683 -1.030 0.038 1.00 96.31 109 LYS A CA 1
ATOM 912 C C . LYS A 1 109 ? -15.467 -0.328 0.633 1.00 96.31 109 LYS A C 1
ATOM 914 O O . LYS A 1 109 ? -15.614 0.677 1.324 1.00 96.31 109 LYS A O 1
ATOM 919 N N . PHE A 1 110 ? -14.262 -0.805 0.319 1.00 96.62 110 PHE A N 1
ATOM 920 C CA . PHE A 1 110 ? -13.038 -0.131 0.740 1.00 96.62 110 PHE A CA 1
ATOM 921 C C . PHE A 1 110 ? -12.969 1.307 0.211 1.00 96.62 110 PHE A C 1
ATOM 923 O O . PHE A 1 110 ? -12.716 2.226 0.986 1.00 96.62 110 PHE A O 1
ATOM 930 N N . ARG A 1 111 ? -13.248 1.517 -1.083 1.00 96.25 111 ARG A N 1
ATOM 931 C CA . ARG A 1 111 ? -13.238 2.852 -1.702 1.00 96.25 111 ARG A CA 1
ATOM 932 C C . ARG A 1 111 ? -14.268 3.799 -1.095 1.00 96.25 111 ARG A C 1
ATOM 934 O O . ARG A 1 111 ? -13.994 4.988 -0.979 1.00 96.25 111 ARG A O 1
ATOM 941 N N . GLU A 1 112 ? -15.427 3.296 -0.682 1.00 96.69 112 GLU A N 1
ATOM 942 C CA . GLU A 1 112 ? -16.434 4.104 0.017 1.00 96.69 112 GLU A CA 1
ATOM 943 C C . GLU A 1 112 ? -15.903 4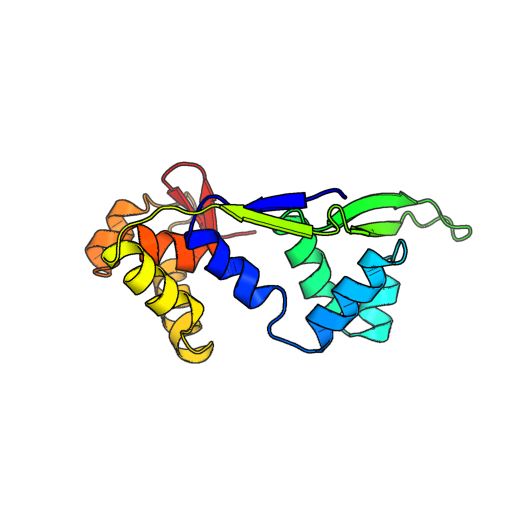.625 1.363 1.00 96.69 112 GLU A C 1
ATOM 945 O O . GLU A 1 112 ? -16.069 5.803 1.681 1.00 96.69 112 GLU A O 1
ATOM 950 N N . ILE A 1 113 ? -15.212 3.779 2.134 1.00 96.81 113 ILE A N 1
ATOM 951 C CA . ILE A 1 113 ? -14.595 4.171 3.410 1.00 96.81 113 ILE A CA 1
ATOM 952 C C . ILE A 1 113 ? -13.405 5.111 3.179 1.00 96.81 113 ILE A C 1
ATOM 954 O O . ILE A 1 113 ? -13.320 6.157 3.820 1.00 96.81 113 ILE A O 1
ATOM 958 N N . GLU A 1 114 ? -12.515 4.773 2.242 1.00 97.12 114 GLU A N 1
ATOM 959 C CA . GLU A 1 114 ? -11.354 5.594 1.874 1.00 97.12 114 GLU A CA 1
ATOM 960 C C . GLU A 1 114 ? -11.787 7.002 1.457 1.00 97.12 114 GLU A C 1
ATOM 962 O O . GLU A 1 114 ? -11.229 7.982 1.946 1.00 97.12 114 GLU A O 1
ATOM 967 N N . LYS A 1 115 ? -12.826 7.112 0.620 1.00 96.81 115 LYS A N 1
ATOM 968 C CA . LYS A 1 115 ? -13.371 8.396 0.174 1.00 96.81 115 LYS A CA 1
ATOM 969 C C . LYS A 1 115 ? -13.891 9.232 1.341 1.00 96.81 115 LYS A C 1
ATOM 971 O O . LYS A 1 115 ? -13.551 10.407 1.434 1.00 96.81 115 LYS A O 1
ATOM 976 N N . ARG A 1 116 ? -14.656 8.633 2.259 1.00 96.50 116 ARG A N 1
ATOM 977 C CA . ARG A 1 116 ? -15.162 9.340 3.449 1.00 96.50 116 ARG A CA 1
ATOM 978 C C . ARG A 1 116 ? -14.021 9.871 4.314 1.00 96.50 116 ARG A C 1
ATOM 980 O O . ARG A 1 116 ? -14.090 11.000 4.792 1.00 96.50 116 ARG A O 1
ATOM 987 N N . ILE A 1 117 ? -12.967 9.076 4.514 1.00 97.00 117 ILE A N 1
ATOM 988 C CA . ILE A 1 117 ? -11.785 9.513 5.270 1.00 97.00 117 ILE A CA 1
ATOM 989 C C . ILE A 1 117 ? -11.069 10.635 4.514 1.00 97.00 117 ILE A C 1
ATOM 991 O O . ILE A 1 117 ? -10.737 11.654 5.110 1.00 97.00 117 ILE A O 1
ATOM 995 N N . TYR A 1 118 ? -10.880 10.492 3.204 1.00 96.50 118 TYR A N 1
ATOM 996 C CA . TYR A 1 118 ? -10.238 11.500 2.363 1.00 96.50 118 TYR A CA 1
ATOM 997 C C . TYR A 1 118 ? -10.970 12.849 2.394 1.00 96.50 118 TYR A C 1
ATOM 999 O O . TYR A 1 118 ? -10.334 13.894 2.521 1.00 96.50 118 TYR A O 1
ATOM 1007 N N . GLU A 1 119 ? -12.301 12.846 2.325 1.00 95.31 119 GLU A N 1
ATOM 1008 C CA . GLU A 1 119 ? -13.129 14.053 2.442 1.00 95.31 119 GLU A CA 1
ATOM 1009 C C . GLU A 1 119 ? -13.031 14.682 3.838 1.00 95.31 119 GLU A C 1
ATOM 1011 O O . GLU A 1 119 ? -13.042 15.906 3.971 1.00 95.31 119 GLU A O 1
ATOM 1016 N N . ARG A 1 120 ? -12.868 13.857 4.878 1.00 94.69 120 ARG A N 1
ATOM 1017 C CA . ARG A 1 120 ? -12.718 14.309 6.264 1.00 94.69 120 ARG A CA 1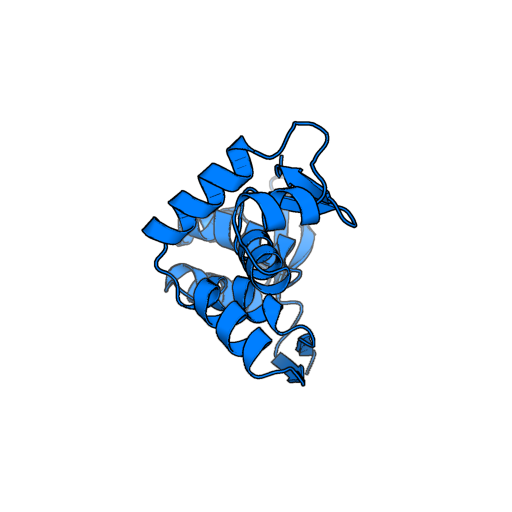
ATOM 1018 C C . ARG A 1 120 ? -11.331 14.882 6.579 1.00 94.69 120 ARG A C 1
ATOM 1020 O O . ARG A 1 120 ? -11.213 15.730 7.472 1.00 94.69 120 ARG A O 1
ATOM 1027 N N . VAL A 1 121 ? -10.285 14.426 5.891 1.00 95.38 121 VAL A N 1
ATOM 1028 C CA . VAL A 1 121 ? -8.908 14.907 6.072 1.00 95.38 121 VAL A CA 1
ATOM 1029 C C . VAL A 1 121 ? -8.758 16.301 5.455 1.00 95.38 121 VAL A C 1
ATOM 1031 O O . VAL A 1 121 ? -8.936 16.511 4.252 1.00 95.38 121 VAL A O 1
ATOM 1034 N N . LYS A 1 122 ? -8.404 17.272 6.299 1.00 91.81 122 LYS A N 1
ATOM 1035 C CA . LYS A 1 122 ? -8.118 18.658 5.898 1.00 91.81 122 LYS A CA 1
ATOM 1036 C C . LYS A 1 122 ? -6.766 18.748 5.185 1.00 91.81 122 LYS A C 1
ATOM 1038 O O . LYS A 1 122 ? -5.927 17.868 5.340 1.00 91.81 122 LYS A O 1
ATOM 1043 N N . GLU A 1 123 ? -6.521 19.847 4.471 1.00 86.25 123 GLU A N 1
ATOM 1044 C CA . GLU A 1 123 ? -5.264 20.065 3.728 1.00 86.25 123 GLU A CA 1
ATOM 1045 C C . GLU A 1 123 ? -4.003 19.937 4.600 1.00 86.25 123 GLU A C 1
ATOM 1047 O O . GLU A 1 123 ? -3.022 19.346 4.176 1.00 86.25 123 GLU A O 1
ATOM 1052 N N . LYS A 1 124 ? -4.039 20.409 5.855 1.00 88.19 124 LYS A N 1
ATOM 1053 C CA . LYS A 1 124 ? -2.905 20.321 6.806 1.00 88.19 124 LYS A CA 1
ATOM 1054 C C . LYS A 1 124 ? -2.820 18.989 7.575 1.00 88.19 124 LYS A C 1
ATOM 1056 O O . LYS A 1 124 ? -2.143 18.914 8.610 1.00 88.19 124 LYS A O 1
ATOM 1061 N N . GLY A 1 125 ? -3.570 17.983 7.132 1.00 92.19 125 GLY A N 1
ATOM 1062 C CA . GLY A 1 125 ? -3.762 16.724 7.838 1.00 92.19 125 GLY A CA 1
ATOM 1063 C C . GLY A 1 125 ? -4.678 16.832 9.055 1.00 92.19 125 GLY A C 1
ATOM 1064 O O . GLY A 1 125 ? -5.015 17.917 9.535 1.00 92.19 125 GLY A O 1
ATOM 1065 N N . GLU A 1 126 ? -5.076 15.679 9.576 1.00 95.81 126 GLU A N 1
ATOM 1066 C CA . GLU A 1 126 ? -5.943 15.556 10.751 1.00 95.81 126 GLU A CA 1
ATOM 1067 C C . GLU A 1 126 ? -5.428 14.440 11.669 1.00 95.81 126 GLU A C 1
ATOM 1069 O O . GLU A 1 126 ? -4.862 13.456 11.195 1.00 95.81 126 GLU A O 1
ATOM 1074 N N . LEU A 1 127 ? -5.602 14.581 12.986 1.00 96.75 127 LEU A N 1
ATOM 1075 C CA . LEU A 1 127 ? -5.204 13.537 13.936 1.00 96.75 127 LEU A CA 1
ATOM 1076 C C . LEU A 1 127 ? -6.042 12.270 13.719 1.00 96.75 127 LEU A C 1
ATOM 1078 O O . LEU A 1 127 ? -7.272 12.336 13.734 1.00 96.75 127 LEU A O 1
ATOM 1082 N N . SER A 1 128 ? -5.389 11.110 13.591 1.00 96.50 128 SER A N 1
ATOM 1083 C CA . SER A 1 128 ? -6.090 9.855 13.271 1.00 96.50 128 SER A CA 1
ATOM 1084 C C . SER A 1 128 ? -7.171 9.515 14.292 1.00 96.50 128 SER A C 1
ATOM 1086 O O . SER A 1 128 ? -8.274 9.140 13.910 1.00 96.50 128 SER A O 1
ATOM 1088 N N . ARG A 1 129 ? -6.896 9.764 15.579 1.00 96.69 129 ARG A N 1
ATOM 1089 C CA . ARG A 1 129 ? -7.821 9.515 16.694 1.00 96.69 129 ARG A CA 1
ATOM 1090 C C . ARG A 1 129 ? -9.165 10.234 16.564 1.00 96.69 129 ARG A C 1
ATOM 1092 O O . ARG A 1 129 ? -10.158 9.763 17.104 1.00 96.69 129 ARG A O 1
ATOM 1099 N N . GLU A 1 130 ? -9.198 11.392 15.903 1.00 96.50 130 GLU A N 1
ATOM 1100 C CA . GLU A 1 130 ? -10.441 12.152 15.727 1.00 96.50 130 GLU A CA 1
ATOM 1101 C C . GLU A 1 130 ? -11.311 11.483 14.659 1.00 96.50 130 GLU A C 1
ATOM 1103 O O . GLU A 1 130 ? -12.509 11.304 14.860 1.00 96.50 130 GLU A O 1
ATOM 1108 N N . ILE A 1 131 ? -10.690 11.018 13.570 1.00 96.56 131 ILE A N 1
ATOM 1109 C CA . ILE A 1 131 ? -11.370 10.267 12.508 1.00 96.56 131 ILE A CA 1
ATOM 1110 C C . ILE A 1 131 ? -11.794 8.880 13.013 1.00 96.56 131 ILE A C 1
ATOM 1112 O O . ILE A 1 131 ? -12.907 8.439 12.740 1.00 96.56 131 ILE A O 1
ATOM 1116 N N . GLU A 1 132 ? -10.938 8.206 13.786 1.00 97.62 132 GLU A N 1
ATOM 1117 C CA . GLU A 1 132 ? -11.227 6.919 14.435 1.00 97.62 132 GLU A CA 1
ATOM 1118 C C . GLU A 1 132 ? -12.504 6.997 15.283 1.00 97.62 132 GLU A C 1
ATOM 1120 O O . GLU A 1 132 ? -13.410 6.184 15.107 1.00 97.62 132 GLU A O 1
ATOM 1125 N N . LYS A 1 133 ? -12.618 8.018 16.146 1.00 96.69 133 LYS A N 1
ATOM 1126 C CA . LYS A 1 133 ? -13.811 8.245 16.977 1.00 96.69 133 LYS A CA 1
ATOM 1127 C C . LYS A 1 133 ? -15.054 8.527 16.142 1.00 96.69 133 LYS A C 1
ATOM 1129 O O . LYS A 1 133 ? -16.091 7.916 16.374 1.00 96.69 133 LYS A O 1
ATOM 1134 N N . GLU A 1 134 ? -14.952 9.448 15.188 1.00 95.56 134 GLU A N 1
ATOM 1135 C CA . GLU A 1 134 ? -16.081 9.879 14.357 1.00 95.56 134 GLU A CA 1
ATOM 1136 C C . GLU A 1 134 ? -16.638 8.735 13.500 1.00 95.56 134 GLU A C 1
ATOM 1138 O O . GLU A 1 134 ? -17.847 8.619 13.309 1.00 95.56 134 GLU A O 1
ATOM 1143 N N . MET A 1 135 ? -15.760 7.861 13.008 1.00 95.06 135 MET A N 1
ATOM 1144 C CA . MET A 1 135 ? -16.127 6.754 12.125 1.00 95.06 135 MET A CA 1
ATOM 1145 C C . MET A 1 135 ? -16.298 5.414 12.844 1.00 95.06 135 MET A C 1
ATOM 1147 O O . MET A 1 135 ? -16.538 4.410 12.174 1.00 95.06 135 MET A O 1
ATOM 1151 N N . ALA A 1 136 ? -16.181 5.391 14.176 1.00 96.56 136 ALA A N 1
ATOM 1152 C CA . ALA A 1 136 ? -16.191 4.174 14.987 1.00 96.56 136 ALA A CA 1
ATOM 1153 C C . ALA A 1 136 ? -15.205 3.103 14.473 1.00 96.56 136 ALA A C 1
ATOM 1155 O O . ALA A 1 136 ? -15.513 1.911 14.441 1.00 96.56 136 ALA A O 1
ATOM 1156 N N . LEU A 1 137 ? -14.018 3.543 14.046 1.00 97.38 137 LEU A N 1
ATOM 1157 C CA . LEU A 1 137 ? -12.934 2.681 13.583 1.00 97.38 137 LEU A CA 1
ATOM 1158 C C . LEU A 1 137 ? -11.939 2.464 14.715 1.00 97.38 137 LEU A C 1
ATOM 1160 O O . LEU A 1 137 ? -11.529 3.415 15.383 1.00 97.38 137 LEU A O 1
ATOM 1164 N N . SER A 1 138 ? -11.487 1.225 14.896 1.00 97.94 138 SER A N 1
ATOM 1165 C CA . SER A 1 138 ? -10.367 0.980 15.798 1.00 97.94 138 SER A CA 1
ATOM 1166 C C . SER A 1 138 ? -9.064 1.563 15.224 1.00 97.94 138 SER A C 1
ATOM 1168 O O . SER A 1 138 ? -8.915 1.679 13.999 1.00 97.94 138 SER A O 1
ATOM 1170 N N . PRO A 1 139 ? -8.060 1.865 16.069 1.00 97.00 139 PRO A N 1
ATOM 1171 C CA . PRO A 1 139 ? -6.750 2.304 15.588 1.00 97.00 139 PRO A CA 1
ATOM 1172 C C . PRO A 1 139 ? -6.089 1.301 14.626 1.00 97.00 139 PRO A C 1
ATOM 1174 O O . PRO A 1 139 ? -5.336 1.689 13.734 1.00 97.00 139 PRO A O 1
ATOM 1177 N N . VAL A 1 140 ? -6.365 0.000 14.785 1.00 98.12 140 VAL A N 1
ATOM 1178 C CA . VAL A 1 140 ? -5.862 -1.059 13.894 1.00 98.12 140 VAL A CA 1
ATOM 1179 C C . VAL A 1 140 ? -6.546 -0.994 12.534 1.00 98.12 140 VAL A C 1
ATOM 1181 O O . VAL A 1 140 ? -5.860 -1.052 11.511 1.00 98.12 140 VAL A O 1
ATOM 1184 N N . GLN A 1 141 ? -7.872 -0.832 12.506 1.00 98.38 141 GLN A N 1
ATOM 1185 C CA . GLN A 1 141 ? -8.619 -0.667 11.259 1.00 98.38 141 GLN A CA 1
ATOM 1186 C C . GLN A 1 141 ? -8.152 0.577 10.506 1.00 98.38 141 GLN A C 1
ATOM 1188 O O . GLN A 1 141 ? -7.844 0.478 9.320 1.00 98.38 141 GLN A O 1
ATOM 1193 N N . MET A 1 142 ? -8.008 1.715 11.192 1.00 98.06 142 MET A N 1
ATOM 1194 C CA . MET A 1 142 ? -7.520 2.951 10.577 1.00 98.06 142 MET A CA 1
ATOM 1195 C C . MET A 1 142 ? -6.124 2.769 9.968 1.00 98.06 142 MET A C 1
ATOM 1197 O O . MET A 1 142 ? -5.910 3.109 8.804 1.00 98.06 142 MET A O 1
ATOM 1201 N N . ARG A 1 143 ? -5.191 2.137 10.698 1.00 97.19 143 ARG A N 1
ATOM 1202 C CA . ARG A 1 143 ? -3.859 1.820 10.160 1.00 97.19 143 ARG A CA 1
ATOM 1203 C C . ARG A 1 143 ? -3.911 0.934 8.923 1.00 97.19 143 ARG A C 1
ATOM 1205 O O . ARG A 1 143 ? -3.217 1.223 7.951 1.00 97.19 143 ARG A O 1
ATOM 1212 N N . CYS A 1 144 ? -4.743 -0.106 8.929 1.00 97.88 144 CYS A N 1
ATOM 1213 C CA . CYS A 1 144 ? -4.926 -0.961 7.757 1.00 97.88 144 CYS A CA 1
ATOM 1214 C C . CYS A 1 144 ? -5.504 -0.178 6.573 1.00 97.88 144 CYS A C 1
ATOM 1216 O O . CYS A 1 144 ? -5.049 -0.365 5.446 1.00 97.88 144 CYS A O 1
ATOM 1218 N N . ILE A 1 145 ? -6.467 0.718 6.816 1.00 97.50 145 ILE A N 1
ATOM 1219 C CA . ILE A 1 145 ? -7.081 1.530 5.762 1.00 97.50 145 ILE A CA 1
ATOM 1220 C C . ILE A 1 145 ? -6.044 2.449 5.119 1.00 97.50 145 ILE A C 1
ATOM 1222 O O . ILE A 1 145 ? -5.896 2.429 3.900 1.00 97.50 145 ILE A O 1
ATOM 1226 N N . VAL A 1 146 ? -5.275 3.192 5.917 1.00 96.31 146 VAL A N 1
ATOM 1227 C CA . VAL A 1 146 ? -4.246 4.102 5.391 1.00 96.31 146 VAL A CA 1
ATOM 1228 C C . VAL A 1 146 ? -3.131 3.330 4.678 1.00 96.31 146 VAL A C 1
ATOM 1230 O O . VAL A 1 146 ? -2.717 3.736 3.598 1.00 96.31 146 VAL A O 1
ATOM 1233 N N . LYS A 1 147 ? -2.682 2.180 5.206 1.00 94.81 147 LYS A N 1
ATOM 1234 C CA . LYS A 1 147 ? -1.670 1.338 4.534 1.00 94.81 147 LYS A CA 1
ATOM 1235 C C . LYS A 1 147 ? -2.171 0.745 3.212 1.00 94.81 147 LYS A C 1
ATOM 1237 O O . LYS A 1 147 ? -1.383 0.573 2.286 1.00 94.81 147 LYS A O 1
ATOM 1242 N N . ARG A 1 148 ? -3.466 0.435 3.112 1.00 93.12 148 ARG A N 1
ATOM 1243 C CA . ARG A 1 148 ? -4.113 -0.026 1.873 1.00 93.12 148 ARG A CA 1
ATOM 1244 C C . ARG A 1 148 ? -4.372 1.120 0.884 1.00 93.12 148 ARG A C 1
ATOM 1246 O O . ARG A 1 148 ? -4.469 0.870 -0.316 1.00 93.12 148 ARG A O 1
ATOM 1253 N N . SER A 1 149 ? -4.481 2.353 1.375 1.00 92.75 149 SER A N 1
ATOM 1254 C CA . SER A 1 149 ? -4.822 3.533 0.586 1.00 92.75 149 SER A CA 1
ATOM 1255 C C . SER A 1 149 ? -3.686 3.989 -0.333 1.00 92.75 149 SER A C 1
ATOM 1257 O O . SER A 1 149 ? -2.506 4.047 0.036 1.00 92.75 149 SER A O 1
ATOM 1259 N N . LYS A 1 150 ? -4.062 4.386 -1.552 1.00 88.50 150 LYS A N 1
ATOM 1260 C CA . LYS A 1 150 ? -3.167 5.126 -2.456 1.00 88.50 150 LYS A CA 1
ATOM 1261 C C . LYS A 1 150 ? -3.210 6.637 -2.196 1.00 88.50 150 LYS A C 1
ATOM 1263 O O . LYS A 1 150 ? -2.266 7.320 -2.567 1.00 88.50 150 LYS A O 1
ATOM 1268 N N . LEU A 1 151 ? -4.274 7.127 -1.561 1.00 92.56 151 LEU A N 1
ATOM 1269 C CA . LEU A 1 151 ? -4.600 8.549 -1.411 1.00 92.56 151 LEU A CA 1
ATOM 1270 C C . LEU A 1 151 ? -4.243 9.125 -0.040 1.00 92.56 151 LEU A C 1
ATOM 1272 O O . LEU A 1 151 ? -4.277 10.340 0.130 1.00 92.56 151 LEU A O 1
ATOM 1276 N N . LEU A 1 152 ? -3.960 8.269 0.941 1.00 94.69 152 LEU A N 1
ATOM 1277 C CA . LEU A 1 152 ? -3.713 8.655 2.324 1.00 94.69 152 LEU A CA 1
ATOM 1278 C C . LEU A 1 152 ? -2.368 8.117 2.810 1.00 94.69 152 LEU A C 1
ATOM 1280 O O . LEU A 1 152 ? -1.915 7.042 2.404 1.00 94.69 152 LEU A O 1
ATOM 1284 N N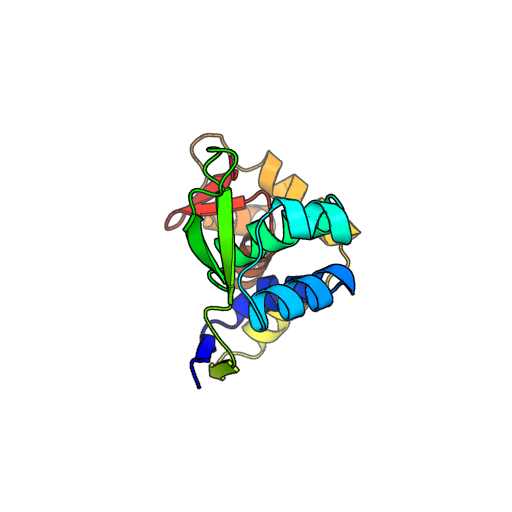 . GLU A 1 153 ? -1.751 8.856 3.723 1.00 94.12 153 GLU A N 1
ATOM 1285 C CA . GLU A 1 153 ? -0.555 8.429 4.438 1.00 94.12 153 GLU A CA 1
ATOM 1286 C C . GLU A 1 153 ? -0.534 8.944 5.877 1.00 94.12 153 GLU A C 1
ATOM 1288 O O . GLU A 1 153 ? -1.196 9.924 6.219 1.00 94.12 153 GLU A O 1
ATOM 1293 N N . TYR A 1 154 ? 0.239 8.274 6.730 1.00 94.44 154 TYR A N 1
ATOM 1294 C CA . TYR A 1 154 ? 0.521 8.767 8.072 1.00 94.44 154 TYR A CA 1
ATOM 1295 C C . TYR A 1 154 ? 1.745 9.683 8.061 1.00 94.44 154 TYR A C 1
ATOM 1297 O O . TYR A 1 154 ? 2.829 9.258 7.664 1.00 94.44 154 TYR A O 1
ATOM 1305 N N . LYS A 1 155 ? 1.601 10.889 8.619 1.00 93.31 155 LYS A N 1
ATOM 1306 C CA . LYS A 1 155 ? 2.718 11.744 9.045 1.00 93.31 155 LYS A CA 1
ATOM 1307 C C . LYS A 1 155 ? 2.679 11.892 10.563 1.00 93.31 155 LYS A C 1
ATOM 1309 O O . LYS A 1 155 ? 1.944 12.700 11.134 1.00 93.31 155 LYS A O 1
ATOM 1314 N N . GLY A 1 156 ? 3.438 11.030 11.240 1.00 92.25 156 GLY A N 1
ATOM 1315 C CA . GLY A 1 156 ? 3.365 10.880 12.693 1.00 92.25 156 GLY A CA 1
ATOM 1316 C C . GLY A 1 156 ? 1.982 10.389 13.127 1.00 92.25 156 GLY A C 1
ATOM 1317 O O . GLY A 1 156 ? 1.544 9.318 12.722 1.00 92.25 156 GLY A O 1
ATOM 1318 N N . MET A 1 157 ? 1.285 11.182 13.945 1.00 94.19 157 MET A N 1
ATOM 1319 C CA . MET A 1 157 ? -0.075 10.871 14.421 1.00 94.19 157 MET A CA 1
ATOM 1320 C C . MET A 1 157 ? -1.185 11.405 13.503 1.00 94.19 157 MET A C 1
ATOM 1322 O O . MET A 1 157 ? -2.371 11.238 13.803 1.00 94.19 157 MET A O 1
ATOM 1326 N N . LYS A 1 158 ? -0.819 12.101 12.423 1.00 96.06 158 LYS A N 1
ATOM 1327 C CA . LYS A 1 158 ? -1.769 12.673 11.474 1.00 96.06 158 LYS A CA 1
ATOM 1328 C C . LYS A 1 158 ? -1.927 11.790 10.252 1.00 96.06 158 LYS A C 1
ATOM 1330 O O . LYS A 1 158 ? -0.975 11.139 9.831 1.00 96.06 158 LYS A O 1
ATOM 1335 N N . ILE A 1 159 ? -3.118 11.835 9.677 1.00 96.75 159 ILE A N 1
ATOM 1336 C CA . ILE A 1 159 ? -3.397 11.348 8.334 1.00 96.75 159 ILE A CA 1
ATOM 1337 C C . ILE A 1 159 ? -3.385 12.555 7.399 1.00 96.75 159 ILE A C 1
ATOM 1339 O O . ILE A 1 159 ? -4.025 13.571 7.684 1.00 96.75 159 ILE A O 1
ATOM 1343 N N . GLU A 1 160 ? -2.653 12.429 6.301 1.00 95.94 160 GLU A N 1
ATOM 1344 C CA . GLU A 1 160 ? -2.538 13.425 5.239 1.00 95.94 160 GLU A CA 1
ATOM 1345 C C . GLU A 1 160 ? -2.924 12.817 3.891 1.00 95.94 160 GLU A C 1
ATOM 1347 O O . GLU A 1 160 ? -2.933 11.595 3.718 1.00 95.94 160 GLU A O 1
ATOM 1352 N N . LYS A 1 161 ? -3.281 13.688 2.945 1.00 94.62 161 LYS A N 1
ATOM 1353 C CA . LYS A 1 161 ? -3.526 13.309 1.554 1.00 94.62 161 LYS A CA 1
ATOM 1354 C C . LYS A 1 161 ? -2.178 13.147 0.853 1.00 94.62 161 LYS A C 1
ATOM 1356 O O . LYS A 1 161 ? -1.293 13.973 1.048 1.00 94.62 161 LYS A O 1
ATOM 1361 N N . VAL A 1 162 ? -2.039 12.090 0.063 1.00 87.56 162 VAL A N 1
ATOM 1362 C CA . VAL A 1 162 ? -0.871 11.869 -0.797 1.00 87.56 162 VAL A CA 1
ATOM 1363 C C . VAL A 1 162 ? -1.003 12.789 -2.012 1.00 87.56 162 VAL A C 1
ATOM 1365 O O . VAL A 1 162 ? -2.044 12.761 -2.673 1.00 87.56 162 VAL A O 1
ATOM 1368 N N . GLU A 1 163 ? 0.021 13.609 -2.258 1.00 61.06 163 GLU A N 1
ATOM 1369 C CA . GLU A 1 163 ? 0.153 14.481 -3.442 1.00 61.06 163 GLU A CA 1
ATOM 1370 C C . GLU A 1 163 ? 0.589 13.708 -4.696 1.00 61.06 163 GLU A C 1
ATOM 1372 O O . GLU A 1 163 ? 1.414 12.768 -4.576 1.00 61.06 163 GLU A O 1
#

Radius of gyration: 17.44 Å; chains: 1; bounding box: 39×35×46 Å

Secondary structure (DSSP, 8-state):
--EEEE--GGGHHHHHHHSSSHHHHHHHHHHHHS-EEHHHHHHHHHHHHHHHHHHHHHTT-EEEEEE--TTS--EEEEEES-SEEEE-----HHHHHHHHHHHTS-HHHHHHHHHHHHHHS-TT-EEHHHHHHHTT--HHHHHHHHHH-SSEEEETTEEEE--

Sequence (163 aa):
MQAKLINDITDLAWLSKAFDTEVKRNVFNEVFNEWKTMEEIEEKYGKEGKETLKFFEKVKMVETRWIMPEDGKARKEYHAFYNAFHINVMTSIENIKDTFSIVLMDDKKFREIEKRIYERVKEKGELSREIEKEMALSPVQMRCIVKRSKLLEYKGMKIEKVE

pLDDT: mean 94.48, std 4.47, range [61.06, 98.38]